Protein AF-A0A842MM34-F1 (afdb_monomer_lite)

Secondary structure (DSSP, 8-state):
-HHHHHHHHHHHHHHHHHHH-PPPP--EE-TTT--EE--HHHHHHHHHHHHHHTT----------

pLDDT: mean 73.45, std 9.14, range [50.88, 85.25]

Radius of gyration: 16.15 Å; chains: 1; bounding box: 34×20×46 Å

Structure (mmCIF, N/CA/C/O backbone):
data_AF-A0A842MM34-F1
#
_entry.id   AF-A0A842MM34-F1
#
loop_
_atom_site.group_PDB
_atom_site.id
_atom_site.type_symbol
_atom_site.label_atom_id
_atom_site.label_alt_id
_atom_site.label_comp_id
_atom_site.label_asym_id
_atom_site.label_entity_id
_atom_site.label_seq_id
_atom_site.pdbx_PDB_ins_code
_atom_site.Cartn_x
_atom_site.Cartn_y
_atom_site.Cartn_z
_atom_site.occupancy
_atom_site.B_iso_or_equiv
_atom_site.auth_seq_id
_atom_site.auth_comp_id
_atom_site.auth_asym_id
_atom_site.auth_atom_id
_atom_site.pdbx_PDB_model_num
ATOM 1 N N . MET A 1 1 ? -13.751 15.518 21.948 1.00 61.84 1 MET A N 1
ATOM 2 C CA . MET A 1 1 ? -12.686 14.576 22.368 1.00 61.84 1 MET A CA 1
ATOM 3 C C . MET A 1 1 ? -12.535 13.426 21.374 1.00 61.84 1 MET A C 1
ATOM 5 O O . MET A 1 1 ? -11.412 13.193 20.953 1.00 61.84 1 MET A O 1
ATOM 9 N N . GLU A 1 2 ? -13.622 12.797 20.912 1.00 64.44 2 GLU A N 1
ATOM 10 C CA . GLU A 1 2 ? -13.584 11.716 19.900 1.00 64.44 2 GLU A CA 1
ATOM 11 C C . GLU A 1 2 ? -12.882 12.074 18.580 1.00 64.44 2 GLU A C 1
ATOM 13 O O . GLU A 1 2 ? -12.081 11.290 18.083 1.00 64.44 2 GLU A O 1
ATOM 18 N N . GLU A 1 3 ? -13.100 13.271 18.023 1.00 67.44 3 GLU A N 1
ATOM 19 C CA . GLU A 1 3 ? -12.430 13.676 16.773 1.00 67.44 3 GLU A CA 1
ATOM 20 C C . GLU A 1 3 ? -10.900 13.710 16.880 1.00 67.44 3 GLU A C 1
ATOM 22 O O . GLU A 1 3 ? -10.192 13.392 15.923 1.00 67.44 3 GLU A O 1
ATOM 27 N N . MET A 1 4 ? -10.376 14.107 18.042 1.00 70.75 4 MET A N 1
ATOM 28 C CA . MET A 1 4 ? -8.935 14.219 18.254 1.00 70.75 4 MET A CA 1
ATOM 29 C C . MET A 1 4 ? -8.300 12.836 18.416 1.00 70.75 4 MET A C 1
ATOM 31 O O . MET A 1 4 ? -7.187 12.616 17.942 1.00 70.75 4 MET A O 1
ATOM 35 N N . GLU A 1 5 ? -9.032 11.903 19.025 1.00 75.00 5 GLU A N 1
ATOM 36 C CA . GLU A 1 5 ? -8.641 10.500 19.163 1.00 75.00 5 GLU A CA 1
ATOM 37 C C . GLU A 1 5 ? -8.633 9.789 17.801 1.00 75.00 5 GLU A C 1
ATOM 39 O O . GLU A 1 5 ? -7.649 9.148 17.436 1.00 75.00 5 GLU A O 1
ATOM 44 N N . ASN A 1 6 ? -9.663 10.007 16.975 1.00 79.12 6 ASN A N 1
ATOM 45 C CA . ASN A 1 6 ? -9.732 9.456 15.618 1.00 79.12 6 ASN A CA 1
ATOM 46 C C . ASN A 1 6 ? -8.604 9.975 14.718 1.00 79.12 6 ASN A C 1
ATOM 48 O O . ASN A 1 6 ? -7.976 9.195 13.999 1.00 79.12 6 ASN A O 1
ATOM 52 N N . LYS A 1 7 ? -8.285 11.275 14.791 1.00 80.12 7 LYS A N 1
ATOM 53 C CA . LYS A 1 7 ? -7.138 11.841 14.062 1.00 80.12 7 LYS A CA 1
ATOM 54 C C . LYS A 1 7 ? -5.816 11.239 14.528 1.00 80.12 7 LYS A C 1
ATOM 56 O O . LYS A 1 7 ? -4.985 10.909 13.688 1.00 80.12 7 LYS A O 1
ATOM 61 N N . LYS A 1 8 ? -5.618 11.057 15.837 1.00 82.75 8 LYS A N 1
ATOM 62 C CA . LYS A 1 8 ? -4.411 10.407 16.374 1.00 82.75 8 LYS A CA 1
ATOM 63 C C . LYS A 1 8 ? -4.268 8.970 15.876 1.00 82.75 8 LYS A C 1
ATOM 65 O O . LYS A 1 8 ? -3.174 8.592 15.469 1.00 82.75 8 LYS A O 1
ATOM 70 N N . ASN A 1 9 ? -5.358 8.205 15.853 1.00 84.00 9 ASN A N 1
ATOM 71 C CA . ASN A 1 9 ? -5.357 6.824 15.367 1.00 84.00 9 ASN A CA 1
ATOM 72 C C . ASN A 1 9 ? -5.014 6.743 13.875 1.00 84.00 9 ASN A C 1
ATOM 74 O O . ASN A 1 9 ? -4.173 5.936 13.484 1.00 84.00 9 ASN A O 1
ATOM 78 N N . LEU A 1 10 ? -5.582 7.634 13.056 1.00 81.56 10 LEU A N 1
ATOM 79 C CA . LEU A 1 10 ? -5.253 7.726 11.633 1.00 81.56 10 LEU A CA 1
ATOM 80 C C . LEU A 1 10 ? -3.782 8.105 11.408 1.00 81.56 10 LEU A C 1
ATOM 82 O O . LEU A 1 10 ? -3.087 7.462 10.626 1.00 81.56 10 LEU A O 1
ATOM 86 N N . VAL A 1 11 ? -3.293 9.130 12.112 1.00 82.88 11 VAL A N 1
ATOM 87 C CA . VAL A 1 11 ? -1.895 9.582 12.008 1.00 82.88 11 VAL A CA 1
ATOM 88 C C . VAL A 1 11 ? -0.930 8.480 12.437 1.00 82.88 11 VAL A C 1
ATOM 90 O O . VAL A 1 11 ? 0.105 8.294 11.801 1.00 82.88 11 VAL A O 1
ATOM 93 N N . ARG A 1 12 ? -1.275 7.710 13.472 1.00 85.25 12 ARG A N 1
ATOM 94 C CA . ARG A 1 12 ? -0.480 6.563 13.914 1.00 85.25 12 ARG A CA 1
ATOM 95 C C . ARG A 1 12 ? -0.422 5.464 12.852 1.00 85.25 12 ARG A C 1
ATOM 97 O O . ARG A 1 12 ? 0.675 5.019 12.534 1.00 85.25 12 ARG A O 1
ATOM 104 N N . ALA A 1 13 ? -1.558 5.085 12.268 1.00 81.94 13 ALA A N 1
ATOM 105 C CA . ALA A 1 13 ? -1.605 4.095 11.189 1.00 81.94 13 ALA A CA 1
ATOM 106 C C . ALA A 1 13 ? -0.770 4.536 9.971 1.00 81.94 13 ALA A C 1
ATOM 108 O O . ALA A 1 13 ? -0.019 3.746 9.403 1.00 81.94 13 ALA A O 1
ATOM 109 N N . LEU A 1 14 ? -0.830 5.823 9.611 1.00 79.19 14 LEU A N 1
ATOM 110 C CA . LEU A 1 14 ? -0.015 6.397 8.535 1.00 79.19 14 LEU A CA 1
ATOM 111 C C . LEU A 1 14 ? 1.487 6.373 8.857 1.00 79.19 14 LEU A C 1
ATOM 113 O O . LEU A 1 14 ? 2.289 6.058 7.981 1.00 79.19 14 LEU A O 1
ATOM 117 N N . LEU A 1 15 ? 1.874 6.674 10.099 1.00 82.00 15 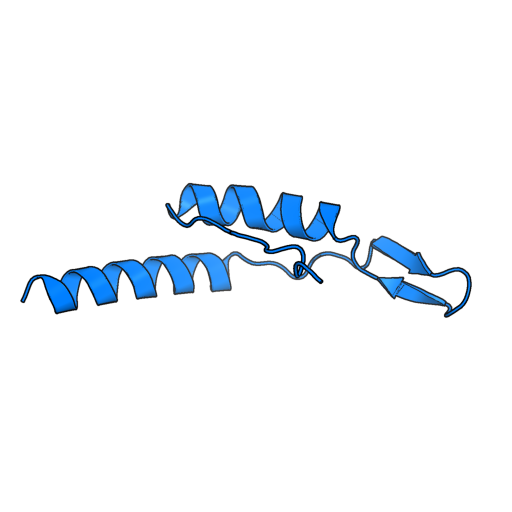LEU A N 1
ATOM 118 C CA . LEU A 1 15 ? 3.271 6.636 10.542 1.00 82.00 15 LEU A CA 1
ATOM 119 C C . LEU A 1 15 ? 3.830 5.205 10.535 1.00 82.00 15 LEU A C 1
ATOM 121 O O . LEU A 1 15 ? 4.969 4.984 10.125 1.00 82.00 15 LEU A O 1
ATOM 125 N N . GLU A 1 16 ? 3.044 4.227 10.986 1.00 83.56 16 GLU A N 1
ATOM 126 C CA . GLU A 1 16 ? 3.434 2.813 10.982 1.00 83.56 16 GLU A CA 1
ATOM 127 C C . GLU A 1 16 ? 3.614 2.300 9.544 1.00 83.56 16 GLU A C 1
ATOM 129 O O . GLU A 1 16 ? 4.649 1.712 9.229 1.00 83.56 16 GLU A O 1
ATOM 134 N N . VAL A 1 17 ? 2.692 2.640 8.636 1.00 80.75 17 VAL A N 1
ATOM 135 C CA . VAL A 1 17 ? 2.845 2.412 7.188 1.00 80.75 17 VAL A CA 1
ATOM 136 C C . VAL A 1 17 ? 4.111 3.076 6.654 1.00 80.75 17 VAL A C 1
ATOM 138 O O . VAL A 1 17 ? 4.896 2.423 5.977 1.00 80.75 17 VAL A O 1
ATOM 141 N N . GLN A 1 18 ? 4.359 4.348 6.967 1.00 75.12 18 GLN A N 1
ATOM 142 C CA . GLN A 1 18 ? 5.530 5.067 6.460 1.00 75.12 18 GLN A CA 1
ATOM 143 C C . GLN A 1 18 ? 6.854 4.453 6.938 1.00 75.12 18 GLN A C 1
ATOM 145 O O . GLN A 1 18 ? 7.811 4.406 6.168 1.00 75.12 18 GLN A O 1
ATOM 150 N N . ASN A 1 19 ? 6.907 3.952 8.174 1.00 77.50 19 ASN A N 1
ATOM 151 C CA . ASN A 1 19 ? 8.077 3.247 8.703 1.00 77.50 19 ASN A CA 1
ATOM 152 C C . ASN A 1 19 ? 8.260 1.851 8.088 1.00 77.50 19 ASN A C 1
ATOM 154 O O . ASN A 1 19 ? 9.392 1.401 7.910 1.00 77.50 19 ASN A O 1
ATOM 158 N N . GLU A 1 20 ? 7.167 1.146 7.780 1.00 77.81 20 GLU A N 1
ATOM 159 C CA . GLU A 1 20 ? 7.222 -0.182 7.159 1.00 77.81 20 GLU A CA 1
ATOM 160 C C . GLU A 1 20 ? 7.459 -0.121 5.633 1.00 77.81 20 GLU A C 1
ATOM 162 O O . GLU A 1 20 ? 7.964 -1.094 5.061 1.00 77.81 20 GLU A O 1
ATOM 167 N N . ILE A 1 21 ? 7.146 1.003 4.967 1.00 74.38 21 ILE A N 1
ATOM 168 C CA . ILE A 1 21 ? 7.438 1.217 3.542 1.00 74.38 21 ILE A CA 1
ATOM 169 C C . ILE A 1 21 ? 8.950 1.123 3.332 1.00 74.38 21 ILE A C 1
ATOM 171 O O . ILE A 1 21 ? 9.737 1.974 3.742 1.00 74.38 21 ILE A O 1
ATOM 175 N N . LYS A 1 22 ? 9.362 0.074 2.626 1.00 68.56 22 LYS A N 1
ATOM 176 C CA . LYS A 1 22 ? 10.722 -0.067 2.114 1.00 68.56 22 LYS A CA 1
ATOM 177 C C . LYS A 1 22 ? 10.752 0.403 0.672 1.00 68.56 22 LYS A C 1
ATOM 179 O O . LYS A 1 22 ? 9.857 0.071 -0.102 1.00 68.56 22 LYS A O 1
ATOM 184 N N . ASN A 1 23 ? 11.809 1.131 0.308 1.00 63.31 23 ASN A N 1
ATOM 185 C CA . ASN A 1 23 ? 12.018 1.526 -1.079 1.00 63.31 23 ASN A CA 1
ATOM 186 C C . ASN A 1 23 ? 12.029 0.272 -1.970 1.00 63.31 23 ASN A C 1
ATOM 188 O O . ASN A 1 23 ? 12.842 -0.633 -1.733 1.00 63.31 23 ASN A O 1
ATOM 192 N N . PRO A 1 24 ? 11.137 0.195 -2.973 1.00 64.44 24 PRO A N 1
ATOM 193 C CA . PRO A 1 24 ? 11.112 -0.924 -3.893 1.00 64.44 24 PRO A CA 1
ATOM 194 C C . PRO A 1 24 ? 12.441 -0.957 -4.641 1.00 64.44 24 PRO A C 1
ATOM 196 O O . PRO A 1 24 ? 12.973 0.074 -5.060 1.00 64.44 24 PRO A O 1
ATOM 199 N N . LYS A 1 25 ? 13.020 -2.152 -4.764 1.00 59.19 25 LYS A N 1
ATOM 200 C CA . LYS A 1 25 ? 14.273 -2.323 -5.497 1.00 59.19 25 LYS A CA 1
ATOM 201 C C . LYS A 1 25 ? 14.024 -1.919 -6.947 1.00 59.19 25 LYS A C 1
ATOM 203 O O . LYS A 1 25 ? 13.052 -2.368 -7.548 1.00 59.19 25 LYS A O 1
ATOM 208 N N . SER A 1 26 ? 14.901 -1.094 -7.512 1.00 57.31 26 SER A N 1
ATOM 209 C CA . SER A 1 26 ? 14.873 -0.786 -8.942 1.00 57.31 26 SER A CA 1
ATOM 210 C C . SER A 1 26 ? 15.267 -2.045 -9.724 1.00 57.31 26 SER A C 1
ATOM 212 O O . SER A 1 26 ? 16.453 -2.289 -9.966 1.00 57.31 26 SER A O 1
ATOM 214 N N . SER A 1 27 ? 14.274 -2.895 -9.989 1.00 57.88 27 SER A N 1
ATOM 215 C CA . SER A 1 27 ? 14.444 -4.256 -10.502 1.00 57.88 27 SER A CA 1
ATOM 216 C C . SER A 1 27 ? 14.584 -4.295 -12.024 1.00 57.88 27 SER A C 1
ATOM 218 O O . SER A 1 27 ? 15.226 -5.199 -12.552 1.00 57.88 27 SER A O 1
ATOM 220 N N . GLU A 1 28 ? 14.065 -3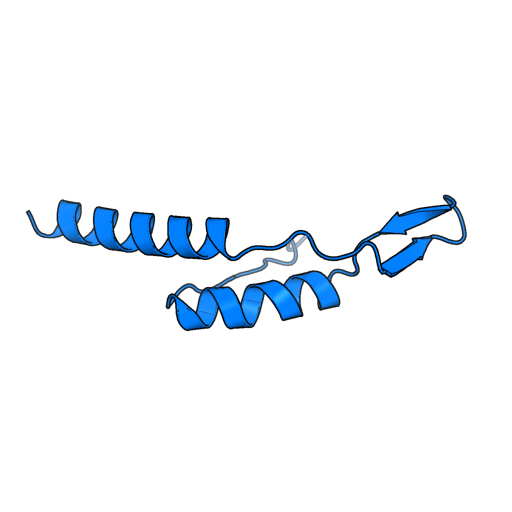.291 -12.737 1.00 58.31 28 GLU A N 1
ATOM 221 C CA . GLU A 1 28 ? 14.123 -3.239 -14.199 1.00 58.31 28 GLU A CA 1
ATOM 222 C C . GLU A 1 28 ? 15.045 -2.124 -14.694 1.00 58.31 28 GLU A C 1
ATOM 224 O O . GLU A 1 28 ? 15.070 -1.019 -14.156 1.00 58.31 28 GLU A O 1
ATOM 229 N N . ILE A 1 29 ? 15.834 -2.423 -15.727 1.00 54.62 29 ILE A N 1
ATOM 230 C CA . ILE A 1 29 ? 16.706 -1.466 -16.414 1.00 54.62 29 ILE A CA 1
ATOM 231 C C . ILE A 1 29 ? 15.985 -1.048 -17.690 1.00 54.62 29 ILE A C 1
ATOM 233 O O . ILE A 1 29 ? 15.728 -1.885 -18.551 1.00 54.62 29 ILE A O 1
ATOM 237 N N . ASN A 1 30 ? 15.685 0.242 -17.834 1.00 57.94 30 ASN A N 1
ATOM 238 C CA . ASN A 1 30 ? 15.101 0.759 -19.065 1.00 57.94 30 ASN A CA 1
ATOM 239 C C . ASN A 1 30 ? 16.124 0.617 -20.217 1.00 57.94 30 ASN A C 1
ATOM 241 O O . ASN A 1 30 ? 17.197 1.227 -20.135 1.00 57.94 30 ASN A O 1
ATOM 245 N N . PRO A 1 31 ? 15.820 -0.135 -21.292 1.00 61.22 31 PRO A N 1
ATOM 246 C CA . PRO A 1 31 ? 16.762 -0.384 -22.386 1.00 61.22 31 PRO A CA 1
ATOM 247 C C . PRO A 1 31 ? 17.134 0.879 -23.182 1.00 61.22 31 PRO A C 1
ATOM 249 O O . PRO A 1 31 ? 18.192 0.906 -23.808 1.00 61.22 31 PRO A O 1
ATOM 252 N N . TYR A 1 32 ? 16.327 1.943 -23.116 1.00 66.50 32 TYR A N 1
ATOM 253 C CA . TYR A 1 32 ? 16.572 3.207 -23.820 1.00 66.50 32 TYR A CA 1
ATOM 254 C C . TYR A 1 32 ? 17.381 4.214 -22.995 1.00 66.50 32 TYR A C 1
ATOM 256 O O . TYR A 1 32 ? 18.223 4.921 -23.539 1.00 66.50 32 TYR A O 1
ATOM 264 N N . T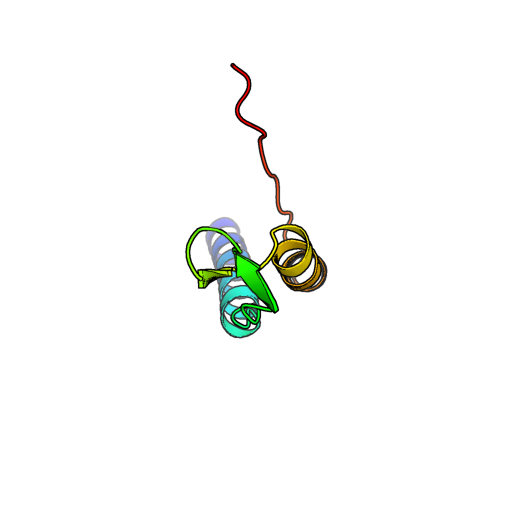YR A 1 33 ? 17.156 4.262 -21.679 1.00 62.91 33 TYR A N 1
ATOM 265 C CA . TYR A 1 33 ? 17.756 5.271 -20.793 1.00 62.91 33 TYR A CA 1
ATOM 266 C C . TYR A 1 33 ? 18.799 4.711 -19.814 1.00 62.91 33 TYR A C 1
ATOM 268 O O . TYR A 1 33 ? 19.414 5.474 -19.072 1.00 62.91 33 TYR A O 1
ATOM 276 N N . ARG A 1 34 ? 19.008 3.383 -19.785 1.00 59.94 34 ARG A N 1
ATOM 277 C CA . ARG A 1 34 ? 19.878 2.654 -18.830 1.00 59.94 34 ARG A CA 1
ATOM 278 C C . ARG A 1 34 ? 19.609 2.978 -17.353 1.00 59.94 34 ARG A C 1
ATOM 280 O O . ARG A 1 34 ? 20.400 2.624 -16.483 1.00 59.94 34 ARG A O 1
ATOM 287 N N . SER A 1 35 ? 18.497 3.642 -17.052 1.00 62.56 35 SER A N 1
ATOM 288 C CA . SER A 1 35 ? 18.070 3.952 -15.695 1.00 62.56 35 SER A CA 1
ATOM 289 C C . SER A 1 3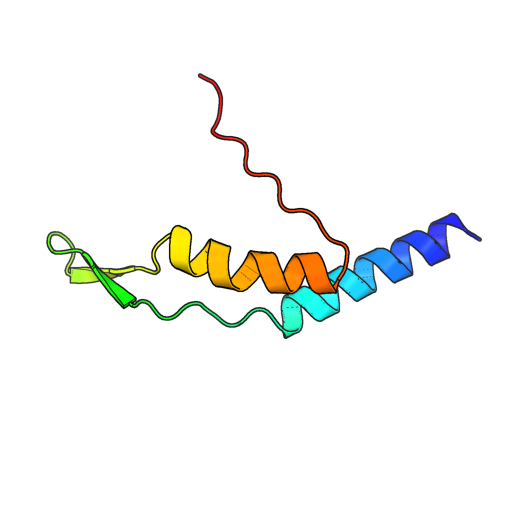5 ? 17.335 2.757 -15.114 1.00 62.56 35 SER A C 1
ATOM 291 O O . SER A 1 35 ? 16.521 2.126 -15.792 1.00 62.56 35 SER A O 1
ATOM 293 N N . LYS A 1 36 ? 17.615 2.455 -13.847 1.00 63.50 36 LYS A N 1
ATOM 294 C CA . LYS A 1 36 ? 16.854 1.451 -13.116 1.00 63.50 36 LYS A CA 1
ATOM 295 C C . LYS A 1 36 ? 15.527 2.069 -12.673 1.00 63.50 36 LYS A C 1
ATOM 297 O O . LYS A 1 36 ? 15.543 3.132 -12.056 1.00 63.50 36 LYS A O 1
ATOM 302 N N . TYR A 1 37 ? 14.406 1.418 -12.954 1.00 67.88 37 TYR A N 1
ATOM 303 C CA . TYR A 1 37 ? 13.090 1.801 -12.447 1.00 67.88 37 TYR A CA 1
ATOM 304 C C . TYR A 1 37 ? 12.501 0.687 -11.583 1.00 67.88 37 TYR A C 1
ATOM 306 O O . TYR A 1 37 ? 12.846 -0.489 -11.713 1.00 67.88 37 TYR A O 1
ATOM 314 N N . ALA A 1 38 ? 11.647 1.083 -10.643 1.00 67.31 38 ALA A N 1
ATOM 315 C CA . ALA A 1 38 ? 10.796 0.160 -9.9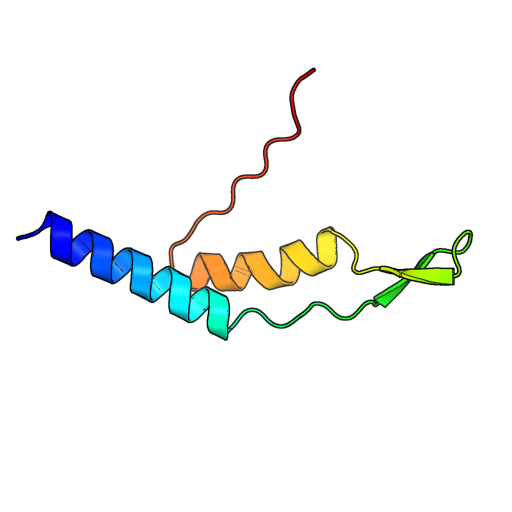13 1.00 67.31 38 ALA A CA 1
ATOM 316 C C . ALA A 1 38 ? 9.473 0.039 -10.688 1.00 67.31 38 ALA A C 1
ATOM 318 O O . ALA A 1 38 ? 8.824 1.066 -10.912 1.00 67.31 38 ALA A O 1
ATOM 319 N N . PRO A 1 39 ? 9.079 -1.164 -11.131 1.00 75.50 39 PRO A N 1
ATOM 320 C CA . PRO A 1 39 ? 7.802 -1.366 -11.802 1.00 75.50 39 PRO A CA 1
ATOM 321 C C . PRO A 1 39 ? 6.643 -0.944 -10.893 1.00 75.50 39 PRO A C 1
ATOM 323 O O . PRO A 1 39 ? 6.620 -1.278 -9.708 1.00 75.50 39 PRO A O 1
ATOM 326 N N . LEU A 1 40 ? 5.641 -0.258 -11.453 1.00 71.19 40 LEU A N 1
ATOM 327 C CA . LEU A 1 40 ? 4.382 0.034 -10.758 1.00 71.19 40 LEU A CA 1
ATOM 328 C C . LEU A 1 40 ? 3.773 -1.204 -10.057 1.00 71.19 40 LEU A C 1
ATOM 330 O O . LEU A 1 40 ? 3.388 -1.073 -8.892 1.00 71.19 40 LEU A O 1
ATOM 334 N N . PRO A 1 41 ? 3.696 -2.399 -10.686 1.00 75.94 41 PRO A N 1
ATOM 335 C CA . PRO A 1 41 ? 3.160 -3.581 -10.012 1.00 75.94 41 PRO A CA 1
ATOM 336 C C . PRO A 1 41 ? 3.981 -4.003 -8.786 1.00 75.94 41 PRO A C 1
ATOM 338 O O . PRO A 1 41 ? 3.384 -4.386 -7.785 1.00 75.94 41 PRO A O 1
ATOM 341 N N . ASP A 1 42 ? 5.309 -3.867 -8.803 1.00 74.19 42 ASP A N 1
ATOM 342 C CA . ASP A 1 42 ? 6.154 -4.186 -7.641 1.00 74.19 42 ASP A CA 1
ATOM 343 C C . ASP A 1 42 ? 5.915 -3.215 -6.481 1.00 74.19 42 ASP A C 1
ATOM 345 O O . ASP A 1 42 ? 5.827 -3.628 -5.323 1.00 74.19 42 ASP A O 1
ATOM 349 N N . ILE A 1 43 ? 5.740 -1.927 -6.792 1.00 76.69 43 ILE A N 1
ATOM 350 C CA . ILE A 1 43 ? 5.382 -0.902 -5.804 1.00 76.69 43 ILE A CA 1
ATOM 351 C C . ILE A 1 43 ? 4.014 -1.229 -5.189 1.00 76.69 43 ILE A C 1
ATOM 353 O O . ILE A 1 43 ? 3.864 -1.250 -3.967 1.00 76.69 43 ILE A O 1
ATOM 357 N N . LEU A 1 44 ? 3.016 -1.532 -6.024 1.00 77.12 44 LEU A N 1
ATOM 358 C CA . LEU A 1 44 ? 1.662 -1.863 -5.574 1.00 77.12 44 LEU A CA 1
ATOM 359 C C . LEU A 1 44 ? 1.629 -3.151 -4.743 1.00 77.12 44 LEU A C 1
ATOM 361 O O . LEU A 1 44 ? 0.946 -3.187 -3.722 1.00 77.12 44 LEU A O 1
ATOM 365 N N . ASN A 1 45 ? 2.375 -4.184 -5.136 1.00 80.25 45 ASN A N 1
ATOM 366 C CA . ASN A 1 45 ? 2.463 -5.446 -4.399 1.00 80.25 45 ASN A CA 1
ATOM 367 C C . ASN A 1 45 ? 3.128 -5.279 -3.028 1.00 80.25 45 ASN A C 1
ATOM 369 O O . ASN A 1 45 ? 2.776 -5.997 -2.096 1.00 80.25 45 ASN A O 1
ATOM 373 N N . LEU A 1 46 ? 4.051 -4.324 -2.883 1.00 78.44 46 LEU A N 1
ATOM 374 C CA . LEU A 1 46 ? 4.684 -4.011 -1.601 1.00 78.44 46 LEU A CA 1
ATOM 375 C C . LEU A 1 46 ? 3.761 -3.184 -0.696 1.00 78.44 46 LEU A C 1
ATOM 377 O O . LEU A 1 46 ? 3.661 -3.450 0.500 1.00 78.44 46 LEU A O 1
ATOM 381 N N . VAL A 1 47 ? 3.067 -2.196 -1.263 1.00 80.56 47 VAL A N 1
ATOM 382 C CA . VAL A 1 47 ? 2.290 -1.211 -0.496 1.00 80.56 47 VAL A CA 1
ATOM 383 C C . VAL A 1 47 ? 0.886 -1.719 -0.131 1.00 80.56 47 VAL A C 1
ATOM 385 O O . VAL A 1 47 ? 0.419 -1.459 0.976 1.00 80.56 47 VAL A O 1
ATOM 388 N N . ARG A 1 48 ? 0.213 -2.495 -0.995 1.00 81.88 48 ARG A N 1
ATOM 389 C CA . ARG A 1 48 ? -1.134 -3.051 -0.728 1.00 81.88 48 ARG A CA 1
ATOM 390 C C . ARG A 1 48 ? -1.241 -3.881 0.564 1.00 81.88 48 ARG A C 1
ATOM 392 O O . ARG A 1 48 ? -2.144 -3.593 1.349 1.00 81.88 48 ARG A O 1
ATOM 399 N N . PRO A 1 49 ? -0.381 -4.885 0.835 1.00 83.56 49 PRO A N 1
ATOM 400 C CA . PRO A 1 49 ? -0.480 -5.665 2.071 1.00 83.56 49 PRO A CA 1
ATOM 401 C C . PRO A 1 49 ? -0.168 -4.819 3.311 1.00 83.56 49 PRO A C 1
ATOM 403 O O . PRO A 1 49 ? -0.775 -5.025 4.360 1.00 83.56 49 PRO A O 1
ATOM 406 N N . LEU A 1 50 ? 0.729 -3.839 3.173 1.00 82.50 50 LEU A N 1
ATOM 407 C CA . LEU A 1 5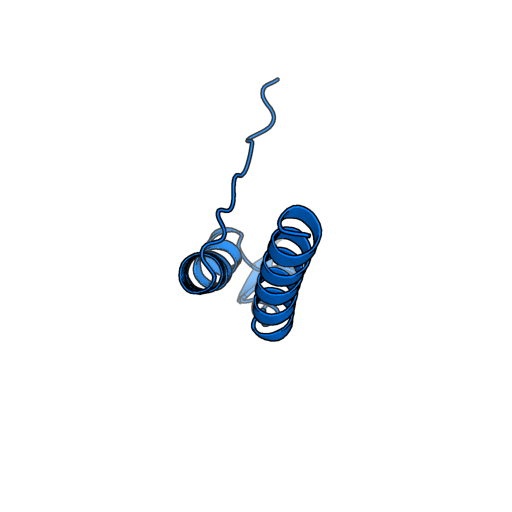0 ? 1.101 -2.908 4.232 1.00 82.50 50 LEU A CA 1
ATOM 408 C C . LEU A 1 50 ? -0.084 -2.028 4.644 1.00 82.50 50 LEU A C 1
ATOM 410 O O . LEU A 1 50 ? -0.409 -1.923 5.820 1.00 82.50 50 LEU A O 1
ATOM 414 N N . LEU A 1 51 ? -0.766 -1.436 3.663 1.00 81.88 51 LEU A N 1
ATOM 415 C CA . LEU A 1 51 ? -1.928 -0.584 3.897 1.00 81.88 51 LEU A CA 1
ATOM 416 C C . LEU A 1 51 ? -3.108 -1.383 4.456 1.00 81.88 51 LEU A C 1
ATOM 418 O O . LEU A 1 51 ? -3.718 -0.954 5.432 1.00 81.88 51 LEU A O 1
ATOM 422 N N . ASN A 1 52 ? -3.366 -2.581 3.919 1.00 82.94 52 ASN A N 1
ATOM 423 C CA . ASN A 1 52 ? -4.429 -3.458 4.417 1.00 82.94 52 ASN A CA 1
ATOM 424 C C . ASN A 1 52 ? -4.217 -3.864 5.883 1.00 82.94 52 ASN A C 1
ATOM 426 O O . ASN A 1 52 ? -5.177 -3.890 6.650 1.00 82.94 52 ASN A O 1
ATOM 430 N N . LYS A 1 53 ? -2.971 -4.144 6.292 1.00 81.50 53 LYS A N 1
ATOM 431 C CA . LYS A 1 53 ? -2.621 -4.461 7.689 1.00 81.50 53 LYS A CA 1
ATOM 432 C C . LYS A 1 53 ? -2.989 -3.324 8.648 1.00 81.50 53 LYS A C 1
ATOM 434 O O . LYS A 1 53 ? -3.385 -3.587 9.778 1.00 81.50 53 LYS A O 1
ATOM 439 N N . HIS A 1 54 ? -2.883 -2.086 8.176 1.00 82.81 54 HIS A N 1
ATOM 440 C CA . HIS A 1 54 ? -3.154 -0.867 8.939 1.00 82.81 54 HIS A CA 1
ATOM 441 C C . HIS A 1 54 ? -4.564 -0.297 8.705 1.00 82.81 54 HIS A C 1
ATOM 443 O O . HIS A 1 54 ? -4.871 0.796 9.174 1.00 82.81 54 HIS A O 1
ATOM 449 N N . GLY A 1 55 ? -5.437 -1.025 7.993 1.00 82.19 55 GLY A N 1
ATOM 450 C CA . GLY A 1 55 ? -6.820 -0.610 7.718 1.00 82.19 55 GLY A CA 1
ATOM 451 C C . GLY A 1 55 ? -6.949 0.574 6.753 1.00 82.19 55 GLY A C 1
ATOM 452 O O . GLY A 1 55 ? -7.973 1.255 6.745 1.00 82.19 55 GLY A O 1
ATOM 453 N N . LEU A 1 56 ? -5.914 0.842 5.955 1.00 81.31 56 LEU A N 1
ATOM 454 C CA . LEU A 1 56 ? -5.847 1.953 5.010 1.00 81.31 56 LEU A CA 1
ATOM 455 C C . LEU A 1 56 ? -6.119 1.462 3.583 1.00 81.31 56 LEU A C 1
ATOM 457 O O . LEU A 1 56 ? -5.683 0.384 3.184 1.00 81.31 56 LEU A O 1
ATOM 461 N N . VAL A 1 57 ? -6.822 2.276 2.793 1.00 80.19 57 VAL A N 1
ATOM 462 C CA . VAL A 1 57 ? -7.155 1.973 1.394 1.00 80.19 57 VAL A CA 1
ATOM 463 C C . VAL A 1 57 ? -6.354 2.882 0.471 1.00 80.19 57 VAL A C 1
ATOM 465 O O . VAL A 1 57 ? -6.273 4.088 0.697 1.00 80.19 57 VAL A O 1
ATOM 468 N N . ILE A 1 58 ? -5.789 2.307 -0.592 1.00 81.25 58 ILE A N 1
ATOM 469 C CA . ILE A 1 58 ? -5.204 3.066 -1.699 1.00 81.25 58 ILE A CA 1
ATOM 470 C C . ILE A 1 58 ? -6.196 3.133 -2.856 1.00 81.25 58 ILE A C 1
ATOM 472 O O . ILE A 1 58 ? -6.669 2.107 -3.345 1.00 81.25 58 ILE A O 1
ATOM 476 N N . TYR A 1 59 ? -6.495 4.350 -3.294 1.00 80.50 59 TYR A N 1
ATOM 477 C CA . TYR A 1 59 ? -7.281 4.625 -4.488 1.00 80.50 59 TYR A CA 1
ATOM 478 C C . TYR A 1 59 ? -6.371 5.314 -5.502 1.00 80.50 59 TYR A C 1
ATOM 480 O O . TYR A 1 59 ? -5.738 6.320 -5.182 1.00 80.50 59 TYR A O 1
ATOM 488 N N . GLN A 1 60 ? -6.267 4.744 -6.700 1.00 77.00 60 GLN A N 1
ATOM 489 C CA . GLN A 1 60 ? -5.522 5.332 -7.807 1.00 77.00 60 GLN A CA 1
ATOM 490 C C . GLN A 1 60 ? -6.519 5.691 -8.901 1.00 77.00 60 GLN A C 1
ATOM 492 O O . GLN A 1 60 ? -7.091 4.801 -9.526 1.00 77.00 60 GLN A O 1
ATOM 497 N N . ASP A 1 61 ? -6.713 6.989 -9.114 1.00 80.38 61 ASP A N 1
ATOM 498 C CA . ASP A 1 61 ? -7.474 7.495 -10.249 1.00 80.38 61 ASP A CA 1
ATOM 499 C C . ASP A 1 61 ? -6.580 7.511 -11.494 1.00 80.38 61 ASP A C 1
ATOM 501 O O . ASP A 1 61 ? -5.457 8.025 -11.473 1.00 80.38 61 ASP A O 1
ATOM 505 N N . VAL A 1 62 ? -7.072 6.928 -12.580 1.00 76.88 62 VAL A N 1
ATOM 506 C CA . VAL A 1 62 ? -6.426 6.947 -13.892 1.00 76.88 62 VAL A CA 1
ATOM 507 C C . VAL A 1 62 ? -6.960 8.153 -14.649 1.00 76.88 62 VAL A C 1
ATOM 509 O O . VAL A 1 62 ? -7.761 7.987 -15.557 1.00 76.88 62 VAL A O 1
ATOM 512 N N . GLY A 1 63 ? -6.553 9.351 -14.201 1.00 73.00 63 GLY A N 1
ATOM 513 C CA . GLY A 1 63 ? -6.977 10.673 -14.686 1.00 73.00 63 GLY A CA 1
ATOM 514 C C . GLY A 1 63 ? -7.872 10.631 -15.925 1.00 73.00 63 GLY A C 1
ATOM 515 O O . GLY A 1 63 ? -7.382 10.487 -17.045 1.00 73.00 63 GLY A O 1
ATOM 516 N N . SER A 1 64 ? -9.184 10.698 -15.703 1.00 63.00 64 SER A N 1
ATOM 517 C CA . SER A 1 64 ? -10.158 10.703 -16.794 1.00 63.00 64 SER A CA 1
ATOM 518 C C . SER A 1 64 ? -9.962 11.982 -17.615 1.00 63.00 64 SER A C 1
ATOM 520 O O . SER A 1 64 ? -9.908 13.068 -17.039 1.00 63.00 64 SER A O 1
ATOM 522 N N . THR A 1 65 ? -9.765 11.815 -18.927 1.00 50.88 65 THR A N 1
ATOM 523 C CA . THR A 1 65 ? -9.519 12.885 -19.914 1.00 50.88 65 THR A CA 1
ATOM 524 C C . THR A 1 65 ? -10.644 13.910 -19.959 1.00 50.88 65 THR A C 1
ATOM 526 O O . THR A 1 65 ? -11.818 13.488 -19.872 1.00 50.88 65 THR A O 1
#

Foldseek 3Di:
DVVVVVVVLVVVLVVQLVVQDDDQPLPDQDPVPRDRHRDPVSNCVSNVVSCVVSVHDDDDDPPDD

Sequence (65 aa):
MEEMENKKNLVRALLEVQNEIKNPKSSEINPYYRSKYAPLPDILNLVRPLLNKHGLVIYQDVGST